Protein AF-A0AA35CNZ2-F1 (afdb_monomer_lite)

Sequence (58 aa):
MANKQQVQNCIQQCVQAANTLRAAANNVPDSAVRDMLTQGAHHIEQCVRGCEQVMQMA

Radius of gyration: 13.59 Å; chains: 1; bounding box: 30×15×36 Å

Organism: NCBI:txid671077

pLDDT: mean 92.6, std 9.75, range [49.56, 98.25]

Structure (mmCIF, N/CA/C/O backbone):
data_AF-A0AA35CNZ2-F1
#
_entry.id   AF-A0AA35CNZ2-F1
#
loop_
_atom_site.group_PDB
_atom_site.id
_atom_site.type_symbol
_atom_site.label_atom_id
_atom_site.label_alt_id
_atom_site.label_comp_id
_atom_site.label_asym_id
_atom_site.label_entity_id
_atom_site.label_seq_id
_atom_site.pdbx_PDB_ins_code
_atom_site.Cartn_x
_atom_site.Cartn_y
_atom_site.Cartn_z
_atom_site.occupancy
_atom_site.B_iso_or_equiv
_atom_site.auth_seq_id
_atom_site.auth_comp_id
_atom_site.auth_asym_id
_atom_site.auth_atom_id
_atom_site.pdbx_PDB_model_num
ATOM 1 N N . MET A 1 1 ? -9.628 9.700 2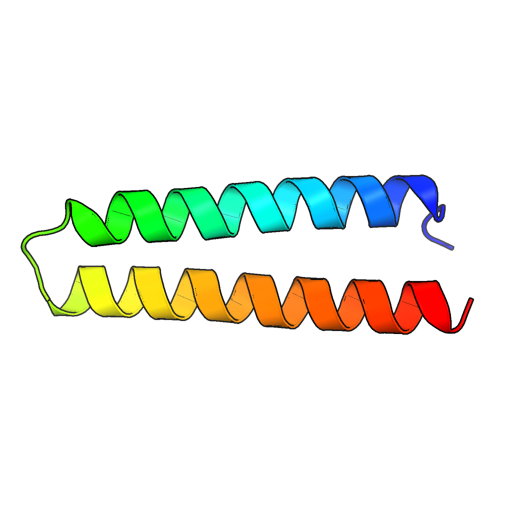0.104 1.00 49.56 1 MET A N 1
ATOM 2 C CA . MET A 1 1 ? -9.743 8.338 19.542 1.00 49.56 1 MET A CA 1
ATOM 3 C C . MET A 1 1 ? -10.048 8.510 18.066 1.00 49.56 1 MET A C 1
ATOM 5 O O . MET A 1 1 ? -10.968 9.265 17.775 1.00 49.56 1 MET A O 1
ATOM 9 N N . ALA A 1 2 ? -9.262 7.937 17.149 1.00 59.88 2 ALA A N 1
ATOM 10 C CA . ALA A 1 2 ? -9.648 7.954 15.736 1.00 59.88 2 ALA A CA 1
ATOM 11 C C . ALA A 1 2 ? -11.042 7.319 15.623 1.00 59.88 2 ALA A C 1
ATOM 13 O O . ALA A 1 2 ? -11.289 6.267 16.213 1.00 59.88 2 ALA A O 1
ATOM 14 N N . ASN A 1 3 ? -11.972 7.995 14.955 1.00 79.94 3 ASN A N 1
ATOM 15 C CA . ASN A 1 3 ? -13.329 7.484 14.792 1.00 79.94 3 ASN A CA 1
ATOM 16 C C . ASN A 1 3 ? -13.250 6.158 14.001 1.00 79.94 3 ASN A C 1
ATOM 18 O O . ASN A 1 3 ? -12.505 6.097 13.023 1.00 79.94 3 ASN A O 1
ATOM 22 N N . LYS A 1 4 ? -13.988 5.102 14.388 1.00 83.38 4 LYS A N 1
ATOM 23 C CA . LYS A 1 4 ? -14.007 3.799 13.676 1.00 83.38 4 LYS A CA 1
ATOM 24 C C . LYS A 1 4 ? -14.178 3.975 12.159 1.00 83.38 4 LYS A C 1
ATOM 26 O O . LYS A 1 4 ? -13.545 3.284 11.365 1.00 83.38 4 LYS A O 1
ATOM 31 N N . GLN A 1 5 ? -14.960 4.975 11.759 1.00 86.12 5 GLN A N 1
ATOM 32 C CA . GLN A 1 5 ? -15.190 5.338 10.362 1.00 86.12 5 GLN A CA 1
ATOM 33 C C . GLN A 1 5 ? -13.943 5.925 9.663 1.00 86.12 5 GLN A C 1
ATOM 35 O O . GLN A 1 5 ? -13.708 5.664 8.486 1.00 86.12 5 GLN A O 1
ATOM 40 N N . GLN A 1 6 ? -13.099 6.671 10.384 1.00 88.88 6 GLN A N 1
ATOM 41 C CA . GLN A 1 6 ? -11.810 7.156 9.872 1.00 88.88 6 GLN A CA 1
ATOM 42 C C . GLN A 1 6 ? -10.815 6.006 9.679 1.00 88.88 6 GLN A C 1
ATOM 44 O O . GLN A 1 6 ? -10.091 5.993 8.687 1.00 88.88 6 GLN A O 1
ATOM 49 N N . VAL A 1 7 ? -10.806 5.024 10.587 1.00 90.50 7 VAL A N 1
ATOM 50 C CA . VAL A 1 7 ? -9.942 3.837 10.465 1.00 90.50 7 VAL A CA 1
ATOM 51 C C . VAL A 1 7 ? -10.367 2.973 9.276 1.00 90.50 7 VA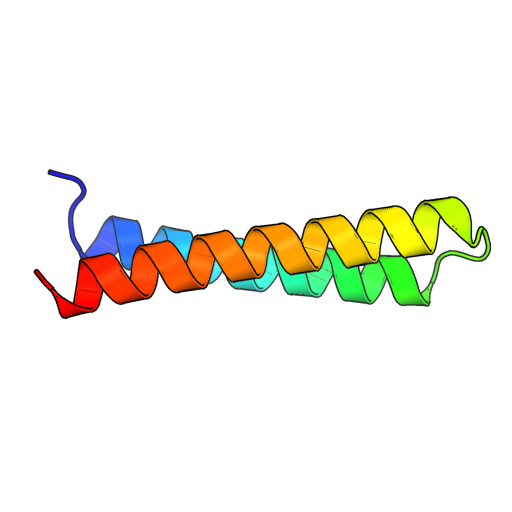L A C 1
ATOM 53 O O . VAL A 1 7 ? -9.513 2.554 8.503 1.00 90.50 7 VAL A O 1
ATOM 56 N N . GLN A 1 8 ? -11.670 2.774 9.058 1.00 91.50 8 GLN A N 1
ATOM 57 C CA . GLN A 1 8 ? -12.167 2.073 7.866 1.00 91.50 8 GLN A CA 1
ATOM 58 C C . GLN A 1 8 ? -11.779 2.779 6.561 1.00 91.50 8 GLN A C 1
ATOM 60 O O . GLN A 1 8 ? -11.345 2.119 5.620 1.00 91.50 8 GLN A O 1
ATOM 65 N N . ASN A 1 9 ? -11.884 4.110 6.506 1.00 93.75 9 ASN A N 1
ATOM 66 C CA . ASN A 1 9 ? -11.438 4.874 5.338 1.00 93.75 9 ASN A CA 1
ATOM 67 C C . ASN A 1 9 ? -9.922 4.717 5.110 1.00 93.75 9 ASN A C 1
ATOM 69 O O . ASN A 1 9 ? -9.483 4.495 3.985 1.00 93.75 9 ASN A O 1
ATOM 73 N N . CYS A 1 10 ? -9.125 4.755 6.182 1.00 93.94 10 CYS A N 1
ATOM 74 C CA . CYS A 1 10 ? -7.684 4.505 6.111 1.00 93.94 10 CYS A CA 1
ATOM 75 C C . CYS A 1 10 ? -7.379 3.109 5.542 1.00 93.94 10 CYS A C 1
ATOM 77 O O . CYS A 1 10 ? -6.603 2.989 4.597 1.00 93.94 10 CYS A O 1
ATOM 79 N N . ILE A 1 11 ? -8.057 2.066 6.038 1.00 95.62 11 ILE A N 1
ATOM 80 C CA . ILE A 1 11 ? -7.923 0.693 5.527 1.00 95.62 11 ILE A CA 1
ATOM 81 C C . ILE A 1 11 ? -8.205 0.641 4.020 1.00 95.62 11 ILE A C 1
ATOM 83 O O . ILE A 1 11 ? -7.405 0.084 3.271 1.00 95.62 11 ILE A O 1
ATOM 87 N N . GLN A 1 12 ? -9.295 1.258 3.554 1.00 96.56 12 GLN A N 1
ATOM 88 C CA . GLN A 1 12 ? -9.640 1.275 2.128 1.00 96.56 12 GLN A CA 1
ATOM 89 C C . GLN A 1 12 ? -8.563 1.959 1.275 1.00 96.56 12 GLN A C 1
ATOM 91 O O . GLN A 1 12 ? -8.167 1.423 0.238 1.00 96.56 12 GLN A O 1
ATOM 96 N N . GLN A 1 13 ? -8.042 3.101 1.729 1.00 96.94 13 GLN A N 1
ATOM 97 C CA . GLN A 1 13 ? -6.963 3.814 1.039 1.00 96.94 13 GLN A CA 1
ATOM 98 C C . GLN A 1 13 ? -5.674 2.986 0.988 1.00 96.94 13 GLN A C 1
ATOM 100 O O . GLN A 1 13 ? -5.034 2.901 -0.061 1.00 96.94 13 GLN A O 1
ATOM 105 N N . CYS A 1 14 ? -5.313 2.319 2.085 1.00 97.25 14 CYS A N 1
ATOM 106 C CA . CYS A 1 14 ? -4.154 1.433 2.136 1.00 97.25 14 CYS A CA 1
ATOM 107 C C . CYS A 1 14 ? -4.306 0.236 1.187 1.00 97.25 14 CYS A C 1
ATOM 109 O O . CYS A 1 14 ? -3.380 -0.073 0.439 1.00 97.25 14 CYS A O 1
ATOM 111 N N . VAL A 1 15 ? -5.479 -0.402 1.142 1.00 97.88 15 VAL A N 1
ATOM 112 C CA . VAL A 1 15 ? -5.752 -1.494 0.193 1.00 97.88 15 VAL A CA 1
ATOM 113 C C . VAL A 1 15 ? -5.599 -1.011 -1.255 1.00 97.88 15 VAL A C 1
ATOM 115 O O . VAL A 1 15 ? -4.954 -1.677 -2.068 1.00 97.88 15 VAL A O 1
ATOM 118 N N . GLN A 1 16 ? -6.117 0.175 -1.5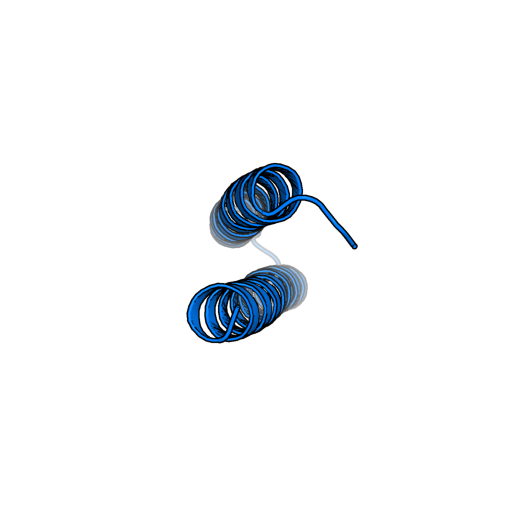83 1.00 98.12 16 GLN A N 1
ATOM 119 C CA . GLN A 1 16 ? -5.964 0.759 -2.918 1.00 98.12 16 GLN A CA 1
ATOM 120 C C . GLN A 1 16 ? -4.495 1.070 -3.259 1.00 98.12 16 GLN A C 1
ATOM 122 O O . GLN A 1 16 ? -4.049 0.801 -4.380 1.00 98.12 16 GLN A O 1
ATOM 127 N N . ALA A 1 17 ? -3.724 1.583 -2.297 1.00 97.75 17 ALA A N 1
ATOM 128 C CA . ALA A 1 17 ? -2.300 1.857 -2.467 1.00 97.75 17 ALA A CA 1
ATOM 129 C C . ALA A 1 17 ? -1.492 0.567 -2.701 1.00 97.75 17 ALA A C 1
ATOM 131 O O . ALA A 1 17 ? -0.702 0.503 -3.644 1.00 97.75 17 ALA A O 1
ATOM 132 N N . ALA A 1 18 ? -1.737 -0.489 -1.917 1.00 98.25 18 ALA A N 1
ATOM 133 C CA . ALA A 1 18 ? -1.078 -1.785 -2.090 1.00 98.25 18 ALA A CA 1
ATOM 134 C C . ALA A 1 18 ? -1.362 -2.394 -3.475 1.00 98.25 18 ALA A C 1
ATOM 136 O O . ALA A 1 18 ? -0.451 -2.887 -4.144 1.00 98.25 18 ALA A O 1
ATOM 137 N N . ASN A 1 19 ? -2.609 -2.305 -3.946 1.00 97.94 19 ASN A N 1
ATOM 138 C CA . ASN A 1 19 ? -2.987 -2.781 -5.278 1.00 97.94 19 ASN A CA 1
ATOM 139 C C . ASN A 1 19 ? -2.322 -1.968 -6.396 1.00 97.94 19 ASN A C 1
ATOM 141 O O . ASN A 1 19 ? -1.847 -2.546 -7.3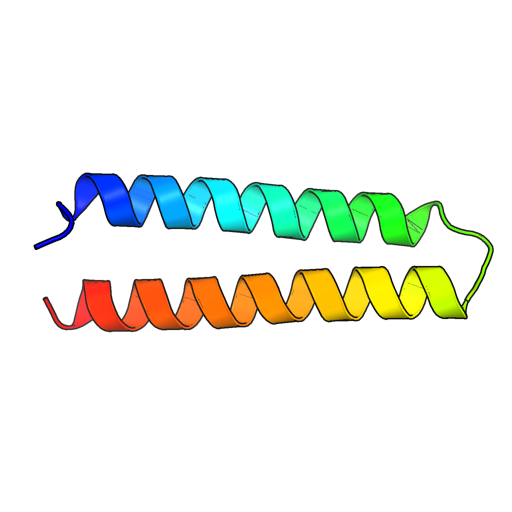73 1.00 97.94 19 ASN A O 1
ATOM 145 N N . THR A 1 20 ? -2.222 -0.647 -6.230 1.00 97.88 20 THR A N 1
ATOM 146 C CA . THR A 1 20 ? -1.497 0.224 -7.167 1.00 97.88 20 THR A CA 1
ATOM 147 C C . THR A 1 20 ? -0.021 -0.160 -7.256 1.00 97.88 20 THR A C 1
ATOM 149 O O . THR A 1 20 ? 0.508 -0.295 -8.358 1.00 97.88 20 THR A O 1
ATOM 152 N N . LEU A 1 21 ? 0.636 -0.409 -6.118 1.00 97.19 21 LEU A N 1
ATOM 153 C CA . LEU A 1 21 ? 2.037 -0.840 -6.090 1.00 97.19 21 LEU A CA 1
ATOM 154 C C . LEU A 1 21 ? 2.243 -2.188 -6.791 1.00 97.19 21 LEU A C 1
ATOM 156 O O . LEU A 1 21 ? 3.193 -2.334 -7.557 1.00 97.19 21 LEU A O 1
ATOM 160 N N . ARG A 1 22 ? 1.334 -3.151 -6.605 1.00 96.81 22 ARG A N 1
ATOM 161 C CA . ARG A 1 22 ? 1.383 -4.432 -7.331 1.00 96.81 22 ARG A CA 1
ATOM 162 C C . ARG A 1 22 ? 1.207 -4.269 -8.832 1.00 96.81 22 ARG A C 1
ATOM 164 O O . ARG A 1 22 ? 1.948 -4.865 -9.608 1.00 96.81 22 ARG A O 1
ATOM 171 N N . ALA A 1 23 ? 0.232 -3.463 -9.243 1.00 97.31 23 ALA A N 1
ATOM 172 C CA . ALA A 1 23 ? 0.002 -3.185 -10.653 1.00 97.31 23 ALA A CA 1
ATOM 173 C C . ALA A 1 23 ? 1.223 -2.502 -11.286 1.00 97.31 23 ALA A C 1
ATOM 175 O O . ALA A 1 23 ? 1.624 -2.865 -12.391 1.00 97.31 23 ALA A O 1
ATOM 176 N N . ALA A 1 24 ? 1.859 -1.572 -10.568 1.00 96.50 24 ALA A N 1
ATOM 177 C CA . ALA A 1 24 ? 3.107 -0.958 -10.997 1.00 96.50 24 ALA A CA 1
ATOM 178 C C . ALA A 1 24 ? 4.228 -2.002 -11.121 1.00 96.50 24 ALA A C 1
ATOM 180 O O . ALA A 1 24 ? 4.863 -2.075 -12.169 1.00 96.50 24 ALA A O 1
ATOM 181 N N . ALA A 1 25 ? 4.412 -2.868 -10.117 1.00 97.00 25 ALA A N 1
ATOM 182 C CA . ALA A 1 25 ? 5.444 -3.908 -10.111 1.00 97.00 25 ALA A CA 1
ATOM 183 C C . ALA A 1 25 ? 5.379 -4.825 -11.349 1.00 97.00 25 ALA A C 1
ATOM 185 O O . ALA A 1 25 ? 6.416 -5.171 -11.911 1.00 97.00 25 ALA A O 1
ATOM 186 N N . ASN A 1 26 ? 4.173 -5.155 -11.824 1.00 94.88 26 ASN A N 1
ATOM 187 C CA . ASN A 1 26 ? 3.967 -5.988 -13.016 1.00 94.88 26 ASN A CA 1
ATOM 188 C C . ASN A 1 26 ? 4.457 -5.346 -14.323 1.00 94.88 26 ASN A C 1
ATOM 190 O O . ASN A 1 26 ? 4.708 -6.055 -15.292 1.00 94.88 26 ASN A O 1
ATOM 194 N N . ASN A 1 27 ? 4.584 -4.019 -14.359 1.00 95.56 27 ASN A N 1
ATOM 195 C CA . ASN A 1 27 ? 4.997 -3.268 -15.544 1.00 95.56 27 ASN A CA 1
ATOM 196 C C . ASN A 1 27 ? 6.457 -2.795 -15.469 1.00 95.56 27 ASN A C 1
ATOM 198 O O . ASN A 1 27 ? 6.933 -2.140 -16.394 1.00 95.56 27 ASN A O 1
ATOM 202 N N . VAL A 1 28 ? 7.173 -3.103 -14.382 1.00 95.94 28 VAL A N 1
ATOM 203 C CA . VAL A 1 28 ? 8.567 -2.695 -14.196 1.00 95.94 28 VAL A CA 1
ATOM 204 C C . VAL A 1 28 ? 9.519 -3.767 -14.752 1.00 95.94 28 VAL A C 1
ATOM 206 O O . VAL A 1 28 ? 9.517 -4.902 -14.262 1.00 95.94 28 VAL A O 1
ATOM 209 N N . PRO A 1 29 ? 10.374 -3.421 -15.737 1.00 95.31 29 PRO A N 1
ATOM 210 C CA . PRO A 1 29 ? 11.375 -4.345 -16.274 1.00 95.31 29 PRO A CA 1
ATOM 211 C C . PRO A 1 29 ? 12.509 -4.627 -15.283 1.00 95.31 29 PRO A C 1
ATOM 213 O O . PRO A 1 29 ? 13.011 -5.748 -15.213 1.00 95.31 29 PRO A O 1
ATOM 216 N N . ASP A 1 30 ? 12.902 -3.609 -14.513 1.00 97.81 30 ASP A N 1
ATOM 217 C CA . ASP A 1 30 ? 13.973 -3.705 -13.527 1.00 97.81 30 ASP A CA 1
ATOM 218 C C . ASP A 1 30 ? 13.562 -4.593 -12.342 1.00 97.81 30 ASP A C 1
ATOM 220 O O . ASP A 1 30 ? 12.585 -4.332 -11.633 1.00 97.81 30 ASP A O 1
ATOM 224 N N . SER A 1 31 ? 14.315 -5.668 -12.117 1.00 96.31 31 SER A N 1
ATOM 225 C CA . SER A 1 31 ? 13.979 -6.650 -11.088 1.00 96.31 31 SER A CA 1
ATOM 226 C C . SER A 1 31 ? 14.089 -6.101 -9.669 1.00 96.31 31 SER A C 1
ATOM 228 O O . SER A 1 31 ? 13.307 -6.517 -8.820 1.00 96.31 31 SER A O 1
ATOM 230 N N . ALA A 1 32 ? 15.020 -5.179 -9.403 1.00 97.56 32 ALA A N 1
ATOM 231 C CA . ALA A 1 32 ? 15.195 -4.604 -8.074 1.00 97.56 32 ALA A CA 1
ATOM 232 C C . ALA A 1 32 ? 14.042 -3.649 -7.743 1.00 97.56 32 ALA A C 1
ATOM 234 O O . ALA A 1 32 ? 13.466 -3.719 -6.659 1.00 97.56 32 ALA A O 1
ATOM 235 N N . VAL A 1 33 ? 13.636 -2.810 -8.696 1.00 97.50 33 VAL A N 1
ATOM 236 C CA . VAL A 1 33 ? 12.482 -1.918 -8.532 1.00 97.50 33 VAL A CA 1
ATOM 237 C C . VAL A 1 33 ? 11.184 -2.715 -8.396 1.00 97.50 33 VAL A C 1
ATOM 239 O O . VAL A 1 33 ? 10.372 -2.407 -7.525 1.00 97.50 33 VAL A O 1
ATOM 242 N N . ARG A 1 34 ? 10.993 -3.778 -9.186 1.00 98.06 34 ARG A N 1
ATOM 243 C CA . ARG A 1 34 ? 9.835 -4.675 -9.041 1.00 98.06 34 ARG A CA 1
ATOM 244 C C . ARG A 1 34 ? 9.767 -5.304 -7.648 1.00 98.06 34 ARG A C 1
ATOM 246 O O . ARG A 1 34 ? 8.685 -5.366 -7.058 1.00 98.06 34 ARG A O 1
ATOM 253 N N . ASP A 1 35 ? 10.902 -5.761 -7.129 1.00 97.75 35 ASP A N 1
ATOM 254 C CA . ASP A 1 35 ? 10.982 -6.356 -5.798 1.00 97.75 35 ASP A CA 1
ATOM 255 C C . ASP A 1 35 ? 10.658 -5.324 -4.707 1.00 97.75 35 ASP A C 1
ATOM 257 O O . ASP A 1 35 ? 9.787 -5.568 -3.873 1.00 97.75 35 ASP A O 1
ATOM 261 N N . MET A 1 36 ? 11.221 -4.112 -4.792 1.00 97.69 36 MET A N 1
ATOM 262 C CA . MET A 1 36 ? 10.898 -3.010 -3.874 1.00 97.69 36 MET A CA 1
ATOM 263 C C . MET A 1 36 ? 9.404 -2.660 -3.868 1.00 97.69 36 MET A C 1
ATOM 265 O O . MET A 1 36 ? 8.815 -2.493 -2.799 1.00 97.69 36 MET A O 1
ATOM 269 N N . LEU A 1 37 ? 8.762 -2.578 -5.038 1.00 97.94 37 LEU A N 1
ATOM 270 C CA . LEU A 1 37 ? 7.322 -2.307 -5.136 1.00 97.94 37 LEU A CA 1
ATOM 271 C C . LEU A 1 37 ? 6.486 -3.438 -4.523 1.00 97.94 37 LEU A C 1
ATOM 273 O O . LEU A 1 37 ? 5.492 -3.179 -3.841 1.00 97.94 37 LEU A O 1
ATOM 277 N N . THR A 1 38 ? 6.910 -4.687 -4.723 1.00 97.44 38 THR A N 1
ATOM 278 C CA . THR A 1 38 ? 6.253 -5.869 -4.151 1.00 97.44 38 THR A CA 1
ATOM 279 C C . THR A 1 38 ? 6.372 -5.884 -2.626 1.00 97.44 38 THR A C 1
ATOM 281 O O . THR A 1 38 ? 5.372 -6.089 -1.932 1.00 97.44 38 THR A O 1
ATOM 284 N N . GLN A 1 39 ? 7.562 -5.598 -2.090 1.00 97.88 39 GLN A N 1
ATOM 285 C CA . GLN A 1 39 ? 7.794 -5.474 -0.650 1.00 97.88 39 GLN A CA 1
ATOM 286 C C . GLN A 1 39 ? 6.995 -4.313 -0.043 1.00 97.88 39 GLN A C 1
ATOM 288 O O . GLN A 1 39 ? 6.367 -4.475 1.003 1.00 97.88 39 GLN A O 1
ATOM 293 N N . GLY A 1 40 ? 6.952 -3.159 -0.717 1.00 97.25 40 GLY A N 1
ATOM 294 C CA . GLY A 1 40 ? 6.154 -2.008 -0.293 1.00 97.25 40 GLY A CA 1
ATOM 295 C C . GLY A 1 40 ? 4.662 -2.336 -0.206 1.00 97.25 40 GLY A C 1
ATOM 296 O O . GLY A 1 40 ? 4.028 -2.054 0.811 1.00 97.25 40 GLY A O 1
ATOM 297 N N . ALA A 1 41 ? 4.110 -3.008 -1.222 1.00 98.19 41 ALA A N 1
ATOM 298 C CA . ALA A 1 41 ? 2.726 -3.480 -1.194 1.00 98.19 41 ALA A CA 1
ATOM 299 C C . ALA A 1 41 ? 2.475 -4.421 -0.006 1.00 98.19 41 ALA A C 1
ATOM 301 O O . ALA A 1 41 ? 1.498 -4.245 0.720 1.00 98.19 41 ALA A O 1
ATOM 302 N N . HIS A 1 42 ? 3.380 -5.373 0.235 1.00 97.69 42 HIS A N 1
ATOM 303 C CA . HIS A 1 42 ? 3.272 -6.305 1.357 1.00 97.69 42 HIS A CA 1
ATOM 304 C C . HIS A 1 42 ? 3.280 -5.599 2.722 1.00 97.69 42 HIS A C 1
ATOM 306 O O . HIS A 1 42 ? 2.511 -5.964 3.613 1.00 97.69 42 HIS A O 1
ATOM 312 N N . HIS A 1 43 ? 4.106 -4.563 2.888 1.00 97.56 43 HIS A N 1
ATOM 313 C CA . HIS A 1 43 ? 4.159 -3.783 4.125 1.00 97.56 43 HIS A CA 1
ATOM 314 C C . HIS A 1 43 ? 2.831 -3.062 4.391 1.00 97.56 43 HIS A C 1
ATOM 316 O O . HIS A 1 43 ? 2.315 -3.085 5.510 1.00 97.56 43 HIS A O 1
ATOM 322 N N . ILE A 1 44 ? 2.226 -2.475 3.355 1.00 98.00 44 ILE A N 1
ATOM 323 C CA . ILE A 1 44 ? 0.919 -1.819 3.482 1.00 98.00 44 ILE A CA 1
ATOM 324 C C . ILE A 1 44 ? -0.158 -2.826 3.911 1.00 98.00 44 ILE A C 1
ATOM 326 O O . ILE A 1 44 ? -0.986 -2.514 4.763 1.00 98.00 44 ILE A O 1
ATOM 330 N N . GLU A 1 45 ? -0.125 -4.060 3.408 1.00 97.50 45 GLU A N 1
ATOM 331 C CA . GLU A 1 45 ? -1.062 -5.102 3.848 1.00 97.50 45 GLU A CA 1
ATOM 332 C C . GLU A 1 45 ? -0.869 -5.526 5.302 1.00 97.50 45 GLU A C 1
ATOM 334 O O . GLU A 1 45 ? -1.841 -5.837 5.988 1.00 97.50 45 GLU A O 1
ATOM 339 N N . GLN A 1 46 ? 0.375 -5.563 5.786 1.00 97.06 46 GLN A N 1
ATOM 340 C CA . GLN A 1 46 ? 0.641 -5.811 7.203 1.00 97.06 46 GLN A CA 1
ATOM 341 C C . GLN A 1 46 ? 0.051 -4.695 8.071 1.00 97.06 46 GLN A C 1
ATOM 343 O O . GLN A 1 46 ? -0.573 -4.985 9.090 1.00 97.06 46 GLN A O 1
ATOM 348 N N . CYS A 1 47 ? 0.181 -3.440 7.632 1.00 95.00 47 CYS A N 1
ATOM 349 C CA . CYS A 1 47 ? -0.437 -2.294 8.295 1.00 95.00 47 CYS A CA 1
ATOM 350 C C . CYS A 1 47 ? -1.969 -2.434 8.352 1.00 95.00 47 CYS A C 1
ATOM 352 O O . CYS A 1 47 ? -2.554 -2.328 9.430 1.00 95.00 47 CYS A O 1
ATOM 354 N N . VAL A 1 48 ? -2.610 -2.774 7.224 1.00 96.50 48 VAL A N 1
ATOM 355 C CA . VAL A 1 48 ? -4.062 -3.024 7.153 1.00 96.50 48 VAL A CA 1
ATOM 356 C C . VAL A 1 48 ? -4.493 -4.097 8.148 1.00 96.50 48 VAL A C 1
ATOM 358 O O . VAL A 1 48 ? -5.417 -3.858 8.923 1.00 96.50 48 VAL A O 1
ATOM 361 N N . ARG A 1 49 ? -3.790 -5.236 8.197 1.00 95.88 49 ARG A N 1
ATOM 362 C CA . ARG A 1 49 ? -4.088 -6.311 9.157 1.00 95.88 49 ARG A CA 1
ATOM 363 C C . ARG A 1 49 ? -4.013 -5.828 10.607 1.00 95.88 49 ARG A C 1
ATOM 365 O O . ARG A 1 49 ? -4.872 -6.185 11.408 1.00 95.88 49 ARG A O 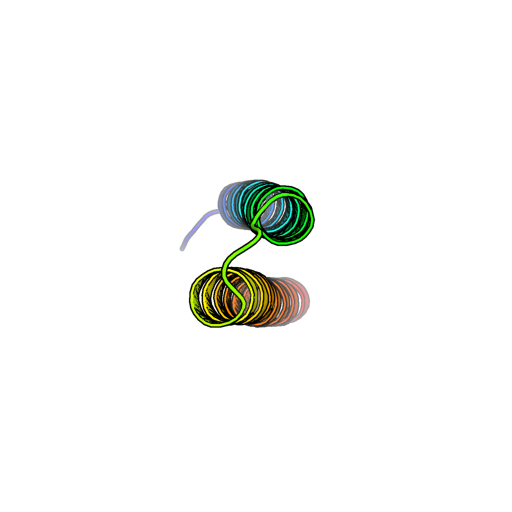1
ATOM 372 N N . GLY A 1 50 ? -3.028 -4.994 10.942 1.00 93.56 50 GLY A N 1
ATOM 373 C CA . GLY A 1 50 ? -2.929 -4.378 12.268 1.00 93.56 50 GLY A CA 1
ATOM 374 C C . GLY A 1 50 ? -4.123 -3.471 12.584 1.00 93.56 50 GLY A C 1
ATOM 375 O O . GLY A 1 50 ? -4.698 -3.554 13.669 1.00 93.56 50 GLY A O 1
ATOM 376 N N . CYS A 1 51 ? -4.556 -2.646 11.626 1.00 92.75 51 CYS A N 1
ATOM 377 C CA . CYS A 1 51 ? -5.749 -1.810 11.786 1.00 92.75 51 CYS A CA 1
ATOM 378 C C . CYS A 1 51 ? -7.024 -2.645 11.969 1.00 92.75 51 CYS A C 1
ATOM 380 O O . CYS A 1 51 ? -7.847 -2.323 12.825 1.00 92.75 51 CYS A O 1
ATOM 382 N N . GLU A 1 52 ? -7.188 -3.719 11.195 1.00 92.56 52 GLU A N 1
ATOM 383 C CA . GLU A 1 52 ? -8.331 -4.630 11.303 1.00 92.56 52 GLU A CA 1
ATOM 384 C C . GLU A 1 52 ? -8.372 -5.339 12.659 1.00 92.56 52 GLU A C 1
ATOM 386 O O . GLU A 1 52 ? -9.437 -5.413 13.269 1.00 92.56 52 GLU A O 1
ATOM 391 N N . GLN A 1 53 ? -7.225 -5.794 13.173 1.00 92.06 53 GLN A N 1
ATOM 392 C CA . GLN A 1 53 ? -7.127 -6.391 14.509 1.00 92.06 53 GLN A CA 1
ATOM 393 C C . GLN A 1 53 ? -7.577 -5.414 15.597 1.00 92.06 53 GLN A C 1
ATOM 395 O O . GLN A 1 53 ? -8.423 -5.754 16.421 1.00 92.06 53 GLN A O 1
ATOM 400 N N . VAL A 1 54 ? -7.078 -4.174 15.567 1.00 86.38 54 VAL A N 1
ATOM 401 C CA . VAL A 1 54 ? -7.488 -3.136 16.527 1.00 86.38 54 VAL A CA 1
ATOM 402 C C . VAL A 1 54 ? -8.987 -2.839 16.416 1.00 86.38 54 VAL A C 1
ATOM 404 O O . VAL A 1 54 ? -9.655 -2.670 17.431 1.00 86.38 54 VAL A O 1
ATOM 407 N N . MET A 1 55 ? -9.537 -2.820 15.199 1.00 87.75 55 MET A N 1
ATOM 408 C CA . MET A 1 55 ? -10.967 -2.599 14.954 1.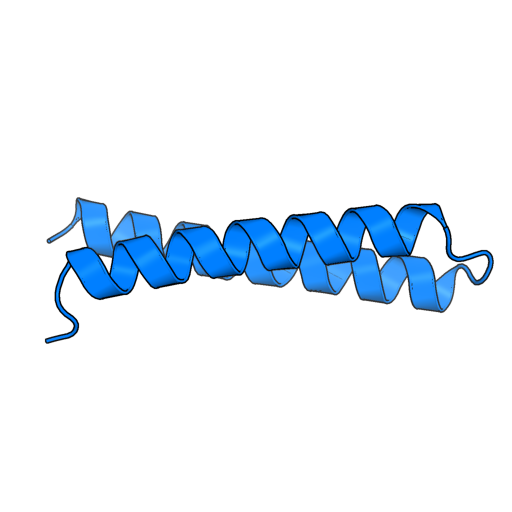00 87.75 55 MET A CA 1
ATOM 409 C C . MET A 1 55 ? -11.860 -3.740 15.452 1.00 87.75 55 MET A C 1
ATOM 411 O O . MET A 1 55 ? -13.001 -3.480 15.819 1.00 87.75 55 MET A O 1
ATOM 415 N N . GLN A 1 56 ? -11.365 -4.980 15.457 1.00 84.38 56 GLN A N 1
ATOM 416 C CA . GLN A 1 56 ? -12.076 -6.149 15.990 1.00 84.38 56 GLN A CA 1
ATOM 417 C C . GLN A 1 56 ? -12.027 -6.220 17.523 1.00 84.38 56 GLN A C 1
ATOM 419 O O . GLN A 1 56 ? -12.890 -6.844 18.135 1.00 84.38 56 GLN A O 1
ATOM 424 N N . MET A 1 57 ? -11.028 -5.585 18.142 1.00 77.12 57 MET A N 1
ATOM 425 C CA . MET A 1 57 ? -10.859 -5.516 19.598 1.00 77.12 57 MET A CA 1
ATOM 426 C C . MET A 1 57 ? -11.557 -4.305 20.247 1.00 77.12 57 MET A C 1
ATOM 428 O O . MET A 1 57 ? -11.564 -4.205 21.474 1.00 77.12 57 MET A O 1
ATOM 432 N N . ALA A 1 58 ? -12.112 -3.385 19.449 1.00 59.66 58 ALA A N 1
ATOM 433 C CA . ALA A 1 58 ? -12.768 -2.142 19.876 1.00 59.66 58 ALA A CA 1
ATOM 434 C C . ALA A 1 58 ? -14.283 -2.181 19.658 1.00 59.66 58 ALA A C 1
ATOM 436 O O . ALA A 1 58 ? -14.995 -1.330 20.236 1.00 59.66 58 ALA A O 1
#

Foldseek 3Di:
DQDLVNLVVVLVVLLVQLVVLQVVLVVDPDPVSSVVSNVVSVVSVVVSVVSVVVSVVD

Secondary structure (DSSP, 8-state):
---HHHHHHHHHHHHHHHHHHHHHHHT---HHHHHHHHHHHHHHHHHHHHHHHHHH--